Protein AF-A0A962TKM6-F1 (afdb_monomer_lite)

pLDDT: mean 80.72, std 20.03, range [34.34, 98.44]

Radius of gyration: 32.45 Å; chains: 1; bounding box: 77×55×86 Å

Foldseek 3Di:
DDDDDDDDDDDDDDDDPPPPPPVPPPFAFPDKDKAADDDDDDPVSVVDDFGQIKMWTQTPVRDIDIGGDTDDDPDDQQDADPNDGAQFDADPVRHFDADPVGGDGDPDDPPPD

Secondary structure (DSSP, 8-state):
-PPPP---------------------PPEEEEEEE--PPP-SHHHHHS-----EEEEEETTS-EEEEE-----S--TT-EETTEETTB-B-TTSPBPB-SSSB-B-----S--

Structure (mmCIF, N/CA/C/O backbone):
data_AF-A0A962TKM6-F1
#
_entry.id   AF-A0A962TKM6-F1
#
loop_
_atom_site.group_PDB
_atom_site.id
_atom_site.type_symbol
_atom_site.label_atom_id
_atom_site.label_alt_id
_atom_site.label_comp_id
_atom_site.label_asym_id
_atom_site.label_entity_id
_atom_site.label_seq_id
_atom_site.pdbx_PDB_ins_code
_atom_site.Cartn_x
_atom_site.Cartn_y
_atom_site.Cartn_z
_atom_site.occupancy
_atom_site.B_iso_or_equiv
_atom_site.auth_seq_id
_atom_site.auth_comp_id
_atom_site.auth_asym_id
_atom_site.auth_atom_id
_atom_site.pdbx_PDB_model_num
ATOM 1 N N . MET A 1 1 ? 51.481 41.431 -60.046 1.00 43.53 1 MET A N 1
ATOM 2 C CA . MET A 1 1 ? 50.560 40.913 -59.011 1.00 43.53 1 MET A CA 1
ATOM 3 C C . MET A 1 1 ? 49.243 40.653 -59.711 1.00 43.53 1 MET A C 1
ATOM 5 O O . MET A 1 1 ? 48.554 41.592 -60.078 1.00 43.53 1 MET A O 1
ATOM 9 N N . GLU A 1 2 ? 49.013 39.388 -60.039 1.00 35.81 2 GLU A N 1
ATOM 10 C CA . GLU A 1 2 ? 47.956 38.912 -60.935 1.00 35.81 2 GLU A CA 1
ATOM 11 C C . GLU A 1 2 ? 46.601 38.878 -60.207 1.00 35.81 2 GLU A C 1
ATOM 13 O O . GLU A 1 2 ? 46.453 38.165 -59.215 1.00 35.81 2 GLU A O 1
ATOM 18 N N . LEU A 1 3 ? 45.613 39.627 -60.704 1.00 45.03 3 LEU A N 1
ATOM 19 C CA . LEU A 1 3 ? 44.207 39.529 -60.301 1.00 45.03 3 LEU A CA 1
ATOM 20 C C . LEU A 1 3 ? 43.500 38.542 -61.240 1.00 45.03 3 LEU A C 1
ATOM 22 O O . LEU A 1 3 ? 43.422 38.780 -62.443 1.00 45.03 3 LEU A O 1
ATOM 26 N N . LYS A 1 4 ? 42.978 37.441 -60.692 1.00 41.25 4 LYS A N 1
ATOM 27 C CA . LYS A 1 4 ? 42.159 36.464 -61.426 1.00 41.25 4 LYS A CA 1
ATOM 28 C C . LYS A 1 4 ? 40.671 36.653 -61.105 1.00 41.25 4 LYS A C 1
ATOM 30 O O . LYS A 1 4 ? 40.328 36.670 -59.924 1.00 41.25 4 LYS A O 1
ATOM 35 N N . PRO A 1 5 ? 39.791 36.756 -62.117 1.00 54.47 5 PRO A N 1
ATOM 36 C CA . PRO A 1 5 ? 38.346 36.658 -61.946 1.00 54.47 5 PRO A CA 1
ATOM 37 C C . PRO A 1 5 ? 37.843 35.218 -62.176 1.00 54.47 5 PRO A C 1
ATOM 39 O O . PRO A 1 5 ? 38.578 34.381 -62.702 1.00 54.47 5 PRO A O 1
ATOM 42 N N . LEU A 1 6 ? 36.545 35.010 -61.893 1.00 48.59 6 LEU A N 1
ATOM 43 C CA . LEU A 1 6 ? 35.705 33.843 -62.244 1.00 48.59 6 LEU A CA 1
ATOM 44 C C . LEU A 1 6 ? 35.869 32.652 -61.259 1.00 48.59 6 LEU A C 1
ATOM 46 O O . LEU A 1 6 ? 36.981 32.269 -60.930 1.00 48.59 6 LEU A O 1
ATOM 50 N N . ILE A 1 7 ? 34.832 32.009 -60.704 1.00 47.47 7 ILE A N 1
ATOM 51 C CA . ILE A 1 7 ? 33.655 31.396 -61.341 1.00 47.47 7 ILE A CA 1
ATOM 52 C C . ILE A 1 7 ? 32.531 31.219 -60.296 1.00 47.47 7 ILE A C 1
ATOM 54 O O . ILE A 1 7 ? 32.763 30.701 -59.206 1.00 47.47 7 ILE A O 1
ATOM 58 N N . ILE A 1 8 ? 31.302 31.593 -60.667 1.00 49.00 8 ILE A N 1
ATOM 59 C CA . ILE A 1 8 ? 30.056 31.134 -60.033 1.00 49.00 8 ILE A CA 1
ATOM 60 C C . ILE A 1 8 ? 29.766 29.724 -60.558 1.00 49.00 8 ILE A C 1
ATOM 62 O O . ILE A 1 8 ? 29.657 29.545 -61.769 1.00 49.00 8 ILE A O 1
ATOM 66 N N . ALA A 1 9 ? 29.591 28.742 -59.672 1.00 49.03 9 ALA A N 1
ATOM 67 C CA . ALA A 1 9 ? 28.995 27.454 -60.022 1.00 49.03 9 ALA A CA 1
ATOM 68 C C . ALA A 1 9 ? 28.005 27.003 -58.938 1.00 49.03 9 ALA A C 1
ATOM 70 O O . ALA A 1 9 ? 28.359 26.728 -57.794 1.00 49.03 9 ALA A O 1
ATOM 71 N N . LEU A 1 10 ? 26.743 26.972 -59.352 1.00 48.50 10 LEU A N 1
ATOM 72 C CA . LEU A 1 10 ? 25.558 26.463 -58.678 1.00 48.50 10 LEU A CA 1
ATOM 73 C C . LEU A 1 10 ? 25.629 24.928 -58.569 1.00 48.50 10 LEU A C 1
ATOM 75 O O . LEU A 1 10 ? 25.803 24.254 -59.582 1.00 48.50 10 LEU A O 1
ATOM 79 N N . SER A 1 11 ? 25.442 24.357 -57.378 1.00 44.22 11 SER A N 1
ATOM 80 C CA . SER A 1 11 ? 25.033 22.950 -57.231 1.00 44.22 11 SER A CA 1
ATOM 81 C C . SER A 1 11 ? 24.318 22.718 -55.904 1.00 44.22 11 SER A C 1
ATOM 83 O O . SER A 1 11 ? 24.915 22.589 -54.841 1.00 44.22 11 SER A O 1
ATOM 85 N N . THR A 1 12 ? 22.993 22.722 -56.025 1.00 51.16 12 THR A N 1
ATOM 86 C CA . THR A 1 12 ? 22.023 21.854 -55.348 1.00 51.16 12 THR A CA 1
ATOM 87 C C . THR A 1 12 ? 22.606 20.818 -54.377 1.00 51.16 12 THR A C 1
ATOM 89 O O . THR A 1 12 ? 23.063 19.757 -54.796 1.00 51.16 12 THR A O 1
ATOM 92 N N . ALA A 1 13 ? 22.446 21.055 -53.077 1.00 49.56 13 ALA A N 1
ATOM 93 C CA . ALA A 1 13 ? 22.267 19.972 -52.11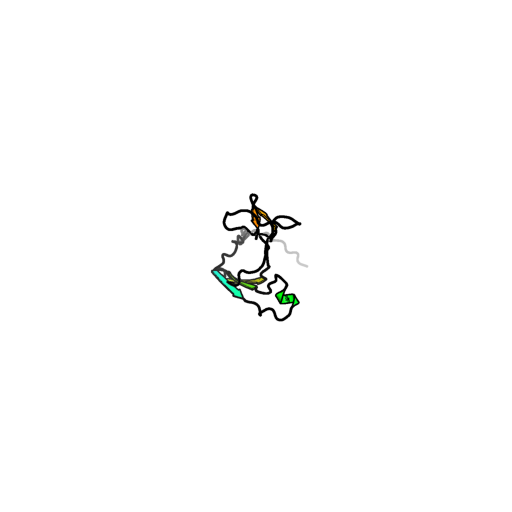8 1.00 49.56 13 ALA A CA 1
ATOM 94 C C . ALA A 1 13 ? 20.870 20.125 -51.518 1.00 49.56 13 ALA A C 1
ATOM 96 O O . ALA A 1 13 ? 20.586 21.011 -50.714 1.00 49.56 13 ALA A O 1
ATOM 97 N N . PHE A 1 14 ? 19.991 19.286 -52.049 1.00 48.16 14 PHE A N 1
ATOM 98 C CA . PHE A 1 14 ? 18.620 19.056 -51.643 1.00 48.16 14 PHE A CA 1
ATOM 99 C C . PHE A 1 14 ? 18.538 18.928 -50.120 1.00 48.16 14 PHE A C 1
ATOM 101 O O . PHE A 1 14 ? 19.276 18.152 -49.509 1.00 48.16 14 PHE A O 1
ATOM 108 N N . GLY A 1 15 ? 17.643 19.711 -49.522 1.00 51.75 15 GLY A N 1
ATOM 109 C CA . GLY A 1 15 ? 17.329 19.614 -48.111 1.00 51.75 15 GLY A CA 1
ATOM 110 C C . GLY A 1 15 ? 16.891 18.197 -47.767 1.00 51.75 15 GLY A C 1
ATOM 111 O O . GLY A 1 15 ? 15.871 17.713 -48.247 1.00 51.75 15 GLY A O 1
ATOM 112 N N . VAL A 1 16 ? 17.647 17.554 -46.889 1.00 51.12 16 VAL A N 1
ATOM 113 C CA . VAL A 1 16 ? 17.089 16.527 -46.023 1.00 51.12 16 VAL A CA 1
ATOM 114 C C . VAL A 1 16 ? 17.210 17.078 -44.616 1.00 51.12 16 VAL A C 1
ATOM 116 O O . VAL A 1 16 ? 18.134 16.774 -43.867 1.00 51.12 16 VAL A O 1
ATOM 119 N N . THR A 1 17 ? 16.260 17.940 -44.259 1.00 54.28 17 THR A N 1
ATOM 120 C CA . THR A 1 17 ? 15.903 18.140 -42.860 1.00 54.28 17 THR A CA 1
ATOM 121 C C . THR A 1 17 ? 15.378 16.789 -42.398 1.00 54.28 17 THR A C 1
ATOM 123 O O . THR A 1 17 ? 14.203 16.472 -42.571 1.00 54.28 17 THR A O 1
ATOM 126 N N . ILE A 1 18 ? 16.266 15.937 -41.883 1.00 54.09 18 ILE A N 1
ATOM 127 C CA . ILE A 1 18 ? 15.866 14.737 -41.163 1.00 54.09 18 ILE A CA 1
ATOM 128 C C . ILE A 1 18 ? 15.227 15.250 -39.871 1.00 54.09 18 ILE A C 1
ATOM 130 O O . ILE A 1 18 ? 15.842 15.274 -38.810 1.00 54.09 18 ILE A O 1
ATOM 134 N N . LEU A 1 19 ? 13.961 15.657 -39.950 1.00 53.19 19 LEU A N 1
ATOM 135 C CA . LEU A 1 19 ? 13.046 15.610 -38.821 1.00 53.19 19 LEU A CA 1
ATOM 136 C C . LEU A 1 19 ? 12.772 14.126 -38.553 1.00 53.19 19 LEU A C 1
ATOM 138 O O . LEU A 1 19 ? 11.646 13.650 -38.656 1.00 53.19 19 LEU A O 1
ATOM 142 N N . SER A 1 20 ? 13.819 13.384 -38.174 1.00 53.31 20 SER A N 1
ATOM 143 C CA . SER A 1 20 ? 13.659 12.211 -37.329 1.00 53.31 20 SER A CA 1
ATOM 144 C C . SER A 1 20 ? 13.248 12.757 -35.974 1.00 53.31 20 SER A C 1
ATOM 146 O O . SER A 1 20 ? 14.015 12.781 -35.015 1.00 53.31 20 SER A O 1
ATOM 148 N N . SER A 1 21 ? 12.000 13.213 -35.903 1.00 52.25 21 SER A N 1
ATOM 149 C CA . SER A 1 21 ? 11.238 12.972 -34.705 1.00 52.25 21 SER A CA 1
ATOM 150 C C . SER A 1 21 ? 11.265 11.455 -34.567 1.00 52.25 21 SER A C 1
ATOM 152 O O . SER A 1 21 ? 10.508 10.724 -35.201 1.00 52.25 21 SER A O 1
ATOM 154 N N . THR A 1 22 ? 12.220 10.9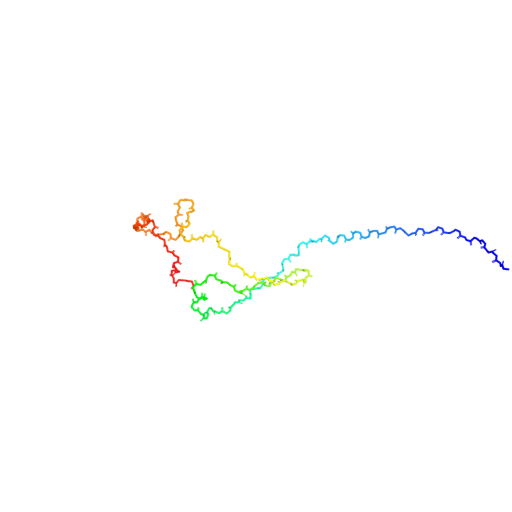53 -33.785 1.00 56.06 22 THR A N 1
ATOM 155 C CA . THR A 1 22 ? 11.963 9.737 -33.036 1.00 56.06 22 THR A CA 1
ATOM 156 C C . THR A 1 22 ? 10.718 10.099 -32.258 1.00 56.06 22 THR A C 1
ATOM 158 O O . THR A 1 22 ? 10.785 10.777 -31.234 1.00 56.06 22 THR A O 1
ATOM 161 N N . ALA A 1 23 ? 9.555 9.775 -32.831 1.00 52.06 23 ALA A N 1
ATOM 162 C CA . ALA A 1 23 ? 8.324 9.712 -32.089 1.00 52.06 23 ALA A CA 1
ATOM 163 C C . ALA A 1 23 ? 8.729 8.931 -30.849 1.00 52.06 23 ALA A C 1
ATOM 165 O O . ALA A 1 23 ? 9.168 7.782 -30.960 1.00 52.06 23 ALA A O 1
ATOM 166 N N . CYS A 1 24 ? 8.761 9.620 -29.709 1.00 53.62 24 CYS A N 1
ATOM 167 C CA . CYS A 1 24 ? 9.113 9.045 -28.427 1.00 53.62 24 CYS A CA 1
ATOM 168 C C . CYS A 1 24 ? 7.944 8.127 -28.083 1.00 53.62 24 CYS A C 1
ATOM 170 O O . CYS A 1 24 ? 7.063 8.460 -27.294 1.00 53.62 24 CYS A O 1
ATOM 172 N N . ALA A 1 25 ? 7.856 7.012 -28.807 1.00 57.94 25 ALA A N 1
ATOM 173 C CA . ALA A 1 25 ? 6.915 5.958 -28.565 1.00 57.94 25 ALA A CA 1
ATOM 174 C C . ALA A 1 25 ? 7.266 5.491 -27.165 1.00 57.94 25 ALA A C 1
ATOM 176 O O . ALA A 1 25 ? 8.369 4.994 -26.923 1.00 57.94 25 ALA A O 1
ATOM 177 N N . LYS A 1 26 ? 6.361 5.777 -26.226 1.00 62.31 26 LYS A N 1
ATOM 178 C CA . LYS A 1 26 ? 6.508 5.415 -24.822 1.00 62.31 26 LYS A CA 1
ATOM 179 C C . LYS A 1 26 ? 6.935 3.955 -24.778 1.00 62.31 26 LYS A C 1
ATOM 181 O O . LYS A 1 26 ? 6.192 3.093 -25.245 1.00 62.31 26 LYS A O 1
ATOM 186 N N . SER A 1 27 ? 8.161 3.697 -24.316 1.00 77.44 27 SER A N 1
ATOM 187 C CA . SER A 1 27 ? 8.736 2.363 -24.433 1.00 77.44 27 SER A CA 1
ATOM 188 C C . SER A 1 27 ? 7.840 1.391 -23.678 1.00 77.44 27 SER A C 1
ATOM 190 O O . SER A 1 27 ? 7.607 1.548 -22.480 1.00 77.44 27 SER A O 1
ATOM 192 N N . THR A 1 28 ? 7.271 0.426 -24.393 1.00 91.62 28 THR A N 1
ATOM 193 C CA . THR A 1 28 ? 6.372 -0.564 -23.802 1.00 91.62 28 THR A CA 1
ATOM 194 C C . THR A 1 28 ? 7.182 -1.483 -22.898 1.00 91.62 28 THR A C 1
ATOM 196 O O . THR A 1 28 ? 8.263 -1.938 -23.288 1.00 91.62 28 THR A O 1
ATOM 199 N N . ALA A 1 29 ? 6.682 -1.740 -21.689 1.00 93.81 29 ALA A N 1
ATOM 200 C CA . ALA A 1 29 ? 7.300 -2.702 -20.786 1.00 93.81 29 ALA A CA 1
ATOM 201 C C . ALA A 1 29 ? 7.329 -4.090 -21.450 1.00 93.81 29 ALA A C 1
ATOM 203 O O . ALA A 1 29 ? 6.360 -4.519 -22.077 1.00 93.81 29 ALA A O 1
ATOM 204 N N . ASN A 1 30 ? 8.470 -4.760 -21.348 1.00 95.69 30 ASN A N 1
ATOM 205 C CA . ASN A 1 30 ? 8.664 -6.140 -21.771 1.00 95.69 30 ASN A CA 1
ATOM 206 C C . ASN A 1 30 ? 8.585 -7.087 -20.572 1.00 95.69 30 ASN A C 1
ATOM 208 O O . ASN A 1 30 ? 7.879 -8.086 -20.631 1.00 95.69 30 ASN A O 1
ATOM 212 N N . SER A 1 31 ? 9.279 -6.750 -19.482 1.00 96.94 31 SER A N 1
ATOM 213 C CA . SER A 1 31 ? 9.203 -7.473 -18.214 1.00 96.94 31 SER A CA 1
ATOM 214 C C . SER A 1 31 ? 9.286 -6.519 -17.025 1.00 96.94 31 SER A C 1
ATOM 216 O O . SER A 1 31 ? 9.808 -5.404 -17.129 1.00 96.94 31 SER A O 1
ATOM 218 N N . VAL A 1 32 ? 8.746 -6.976 -15.899 1.00 97.31 32 VAL A N 1
ATOM 219 C CA . VAL A 1 32 ? 8.735 -6.269 -14.619 1.00 97.31 32 VAL A CA 1
ATOM 220 C C . VAL A 1 32 ? 9.245 -7.238 -13.559 1.00 97.31 32 VAL A C 1
ATOM 222 O O . VAL A 1 32 ? 8.749 -8.357 -13.462 1.00 97.31 32 VAL A O 1
ATOM 225 N N . GLU A 1 33 ? 10.248 -6.820 -12.798 1.00 98.12 33 GLU A N 1
ATOM 226 C CA . GLU A 1 33 ? 10.885 -7.603 -11.741 1.00 98.12 33 GLU A CA 1
ATOM 227 C C . GLU A 1 33 ? 10.775 -6.844 -10.416 1.00 98.12 33 GLU A C 1
ATOM 229 O O . GLU A 1 33 ? 11.123 -5.662 -10.339 1.00 98.12 33 GLU A O 1
ATOM 234 N N . PHE A 1 34 ? 10.276 -7.520 -9.381 1.00 98.06 34 PHE A N 1
ATOM 235 C CA . PHE A 1 34 ? 10.211 -6.980 -8.027 1.00 98.06 34 PHE A CA 1
ATOM 236 C C . PHE A 1 34 ? 11.540 -7.206 -7.310 1.00 98.06 34 PHE A C 1
ATOM 238 O O . PHE A 1 34 ? 12.040 -8.328 -7.245 1.00 98.06 34 PHE A O 1
ATOM 245 N N . ILE A 1 35 ? 12.087 -6.136 -6.746 1.00 98.25 35 ILE A N 1
ATOM 246 C CA . ILE A 1 35 ? 13.285 -6.158 -5.917 1.00 98.25 35 ILE A CA 1
ATOM 247 C C . ILE A 1 35 ? 12.813 -5.900 -4.490 1.00 98.25 35 ILE A C 1
ATOM 249 O O . ILE A 1 35 ? 12.415 -4.785 -4.155 1.00 98.25 35 ILE A O 1
ATOM 253 N N . GLY A 1 36 ? 12.815 -6.950 -3.669 1.00 96.81 36 GLY A N 1
ATOM 254 C CA . GLY A 1 36 ? 12.334 -6.883 -2.291 1.00 96.81 36 GLY A CA 1
ATOM 255 C C . GLY A 1 36 ? 13.166 -5.978 -1.382 1.00 96.81 36 GLY A C 1
ATOM 256 O O . GLY A 1 36 ? 14.172 -5.394 -1.782 1.00 96.81 36 GLY A O 1
ATOM 257 N N . MET A 1 37 ? 12.744 -5.905 -0.125 1.00 95.69 37 MET A N 1
ATOM 258 C CA . MET A 1 37 ? 13.444 -5.201 0.948 1.00 95.69 37 MET A CA 1
ATOM 259 C C . MET A 1 37 ? 13.754 -6.157 2.108 1.00 95.69 37 MET A C 1
ATOM 261 O O . MET A 1 37 ? 13.089 -7.188 2.235 1.00 95.69 37 MET A O 1
ATOM 265 N N . PRO A 1 38 ? 14.735 -5.837 2.968 1.00 95.75 38 PRO A N 1
ATOM 266 C CA . PRO A 1 38 ? 14.937 -6.553 4.222 1.00 95.75 38 PRO A CA 1
ATOM 267 C C . PRO A 1 38 ? 13.705 -6.475 5.132 1.00 95.75 38 PRO A C 1
ATOM 269 O O . PRO A 1 38 ? 12.940 -5.511 5.078 1.00 95.75 38 PRO A O 1
ATOM 272 N N . ALA A 1 39 ? 13.546 -7.470 6.004 1.00 93.69 39 ALA A N 1
ATOM 273 C CA . ALA A 1 39 ? 12.522 -7.425 7.041 1.00 93.69 39 ALA A CA 1
ATOM 274 C C . ALA A 1 39 ? 12.793 -6.274 8.040 1.00 93.69 39 ALA A C 1
ATOM 276 O O . ALA A 1 39 ? 13.961 -6.029 8.361 1.00 93.69 39 ALA A O 1
ATOM 277 N N . PRO A 1 40 ? 11.744 -5.616 8.574 1.00 93.12 40 PRO A N 1
ATOM 278 C CA . PRO A 1 40 ? 11.869 -4.606 9.623 1.00 93.12 40 PRO A CA 1
ATOM 279 C C . PRO A 1 40 ? 12.662 -5.119 10.828 1.00 93.12 40 PRO A C 1
ATOM 281 O O . PRO A 1 40 ? 12.341 -6.155 11.420 1.00 93.12 40 PRO A O 1
ATOM 284 N N . SER A 1 41 ? 13.691 -4.376 11.216 1.00 94.75 41 SER A N 1
ATOM 285 C CA . SER A 1 41 ? 14.653 -4.769 12.247 1.00 94.75 41 SER A CA 1
ATOM 286 C C . SER A 1 41 ? 14.464 -4.013 13.563 1.00 94.75 41 SER A C 1
ATOM 288 O O . SER A 1 41 ? 14.745 -4.558 14.631 1.00 94.75 41 SER A O 1
ATOM 290 N N . SER A 1 42 ? 13.932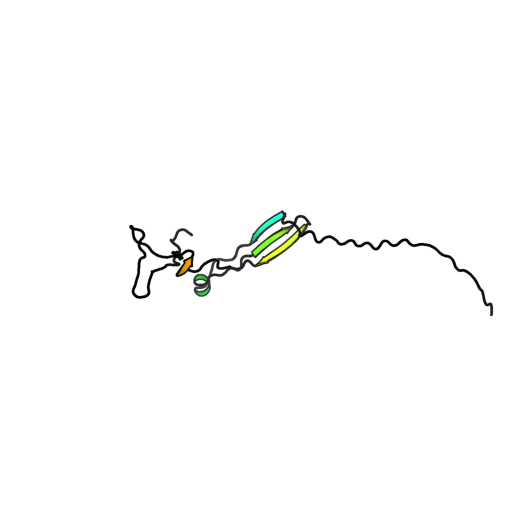 -2.789 13.511 1.00 94.12 42 SER A N 1
ATOM 291 C CA . SER A 1 42 ? 13.698 -1.943 14.687 1.00 94.12 42 SER A CA 1
ATOM 292 C C . SER A 1 42 ? 12.218 -1.849 15.066 1.00 94.12 42 SER A C 1
ATOM 294 O O . SER A 1 42 ? 11.333 -2.129 14.261 1.00 94.12 42 SER A O 1
ATOM 296 N N . ALA A 1 43 ? 11.930 -1.433 16.304 1.00 92.38 43 ALA A N 1
ATOM 297 C CA . ALA A 1 43 ? 10.555 -1.168 16.735 1.00 92.38 43 ALA A CA 1
ATOM 298 C C . ALA A 1 43 ? 9.897 -0.063 15.893 1.00 92.38 43 ALA A C 1
ATOM 300 O O . ALA A 1 43 ? 8.737 -0.197 15.525 1.00 92.38 43 ALA A O 1
ATOM 301 N N . ASN A 1 44 ? 10.654 0.981 15.539 1.00 91.62 44 ASN A N 1
ATOM 302 C CA . ASN A 1 44 ? 10.171 2.061 14.682 1.00 91.62 44 ASN A CA 1
ATOM 303 C C . ASN A 1 44 ? 9.808 1.551 13.287 1.00 91.62 44 ASN A C 1
ATOM 305 O O . ASN A 1 44 ? 8.727 1.853 12.807 1.00 91.62 44 ASN A O 1
ATOM 309 N N . GLU A 1 45 ? 10.665 0.737 12.668 1.00 90.75 45 GLU A N 1
ATOM 310 C CA . GLU A 1 45 ? 10.362 0.125 11.368 1.00 90.75 45 GLU A CA 1
ATOM 311 C C . GLU A 1 45 ? 9.139 -0.800 11.448 1.00 90.75 45 GLU A C 1
ATOM 313 O O . GLU A 1 45 ? 8.319 -0.818 10.542 1.00 90.75 45 GLU A O 1
ATOM 318 N N . LYS A 1 46 ? 8.973 -1.555 12.539 1.00 88.75 46 LYS A N 1
ATOM 319 C CA . LYS A 1 46 ? 7.801 -2.427 12.727 1.00 88.75 46 LYS A CA 1
ATOM 320 C C . LYS A 1 46 ? 6.495 -1.665 12.960 1.00 88.75 46 LYS A C 1
ATOM 322 O O . LYS A 1 46 ? 5.434 -2.236 12.736 1.00 88.75 46 LYS A O 1
ATOM 327 N N . ALA A 1 47 ? 6.572 -0.436 13.460 1.00 86.94 47 ALA A N 1
ATOM 328 C CA . ALA A 1 47 ? 5.417 0.404 13.761 1.00 86.94 47 ALA A CA 1
ATOM 329 C C . ALA A 1 47 ? 5.068 1.379 12.624 1.00 86.94 47 ALA A C 1
ATOM 331 O O . ALA A 1 47 ? 4.061 2.075 12.721 1.00 86.94 47 ALA A O 1
ATOM 332 N N . ASP A 1 48 ? 5.897 1.454 11.582 1.00 87.75 48 ASP A N 1
ATOM 333 C CA . ASP A 1 48 ? 5.716 2.372 10.463 1.00 87.75 48 ASP A CA 1
ATOM 334 C C . ASP A 1 48 ? 5.255 1.636 9.203 1.00 87.75 48 ASP A C 1
ATOM 336 O O . ASP A 1 48 ? 5.609 0.481 8.953 1.00 87.75 48 ASP A O 1
ATOM 340 N N . ILE A 1 49 ? 4.486 2.333 8.372 1.00 87.12 49 ILE A N 1
ATOM 341 C CA . ILE A 1 49 ? 4.050 1.824 7.076 1.00 87.12 49 ILE A CA 1
ATOM 342 C C . ILE A 1 49 ? 5.028 2.340 6.020 1.00 87.12 49 ILE A C 1
ATOM 344 O O . ILE A 1 49 ? 4.870 3.434 5.475 1.00 87.12 49 ILE A O 1
ATOM 348 N N . TYR A 1 50 ? 6.051 1.540 5.715 1.00 89.75 50 TYR A N 1
ATOM 349 C CA . TYR A 1 50 ? 7.127 1.935 4.807 1.00 89.75 50 TYR A CA 1
ATOM 350 C C . TYR A 1 50 ? 7.506 0.836 3.812 1.00 89.75 50 TYR A C 1
ATOM 352 O O . TYR A 1 50 ? 7.196 -0.344 3.976 1.00 89.75 50 TYR A O 1
ATOM 360 N N . THR A 1 51 ? 8.216 1.232 2.757 1.00 94.12 51 THR A N 1
ATOM 361 C CA . THR A 1 51 ? 8.904 0.290 1.880 1.00 94.12 51 THR A CA 1
ATOM 362 C C . THR A 1 51 ? 10.188 0.896 1.329 1.00 94.12 51 THR A C 1
ATOM 364 O O . THR A 1 51 ? 10.247 2.087 1.029 1.00 94.12 51 THR A O 1
ATOM 367 N N . THR A 1 52 ? 11.219 0.066 1.197 1.00 95.44 52 THR A N 1
ATOM 368 C CA . THR A 1 52 ? 12.442 0.364 0.431 1.00 95.44 52 THR A CA 1
ATOM 369 C C . THR A 1 52 ? 12.593 -0.572 -0.769 1.00 95.44 52 THR A C 1
ATOM 371 O O . THR A 1 52 ? 13.646 -0.621 -1.406 1.00 95.44 52 THR A O 1
ATOM 374 N N . ALA A 1 53 ? 11.538 -1.336 -1.076 1.00 97.62 53 ALA A N 1
ATOM 375 C CA . ALA A 1 53 ? 11.502 -2.212 -2.229 1.00 97.62 53 ALA A CA 1
ATOM 376 C C . ALA A 1 53 ? 11.508 -1.389 -3.523 1.00 97.62 53 ALA A C 1
ATOM 378 O O . ALA A 1 53 ? 11.084 -0.233 -3.572 1.00 97.62 53 ALA A O 1
ATOM 379 N N . GLN A 1 54 ? 11.981 -2.006 -4.593 1.00 98.44 54 GLN A N 1
ATOM 380 C CA . GLN A 1 54 ? 12.101 -1.388 -5.903 1.00 98.44 54 GLN A CA 1
ATOM 381 C C . GLN A 1 54 ? 11.433 -2.266 -6.958 1.00 98.44 54 GLN A C 1
ATOM 383 O O . GLN A 1 54 ? 11.181 -3.455 -6.763 1.00 98.44 54 GLN A O 1
ATOM 388 N N . VAL A 1 55 ? 11.174 -1.680 -8.119 1.00 98.00 55 VAL A N 1
ATOM 389 C CA . VAL A 1 55 ? 10.753 -2.411 -9.309 1.00 98.00 55 VAL A CA 1
ATOM 390 C C . VAL A 1 55 ? 11.686 -2.093 -10.463 1.00 98.00 55 VAL A C 1
ATOM 392 O O . VAL A 1 55 ? 11.996 -0.934 -10.744 1.00 98.00 55 VAL A O 1
ATOM 395 N N . LYS A 1 56 ? 12.127 -3.132 -11.161 1.00 98.06 56 LYS A N 1
ATOM 396 C CA . LYS A 1 56 ? 12.917 -3.020 -12.380 1.00 98.06 56 LYS A CA 1
ATOM 397 C C . LYS A 1 56 ? 12.031 -3.320 -13.577 1.00 98.06 56 LYS A C 1
ATOM 399 O O . LYS A 1 56 ? 11.428 -4.384 -13.669 1.00 98.06 56 LYS A O 1
ATOM 404 N N . ILE A 1 57 ? 11.977 -2.383 -14.515 1.00 97.50 57 ILE A N 1
ATOM 405 C CA . ILE A 1 57 ? 11.242 -2.520 -15.771 1.00 97.50 57 ILE A CA 1
ATOM 406 C C . ILE A 1 57 ? 12.253 -2.632 -16.904 1.00 97.50 57 ILE A C 1
ATOM 408 O O . ILE A 1 57 ? 13.042 -1.711 -17.133 1.00 97.50 57 ILE A O 1
ATOM 412 N N . VAL A 1 58 ? 12.203 -3.749 -17.627 1.00 96.69 58 VAL A N 1
ATOM 413 C CA . VAL A 1 58 ? 12.906 -3.917 -18.901 1.00 96.69 58 VAL A CA 1
ATOM 414 C C . VAL A 1 58 ? 11.915 -3.609 -20.009 1.00 96.69 58 VAL A C 1
ATOM 416 O O . VAL A 1 58 ? 10.819 -4.164 -20.052 1.00 96.69 58 VAL A O 1
ATOM 419 N N . TYR A 1 59 ? 12.284 -2.714 -20.910 1.00 96.19 59 TYR A N 1
ATOM 420 C CA . TYR A 1 59 ? 11.446 -2.251 -22.004 1.00 96.19 59 TYR A CA 1
ATOM 421 C C . TYR A 1 59 ? 11.776 -2.979 -23.307 1.00 96.19 59 TYR A C 1
ATOM 423 O O . TYR A 1 59 ? 12.895 -3.443 -23.518 1.00 96.19 59 TYR A O 1
ATOM 431 N N . ARG A 1 60 ? 10.813 -3.035 -24.233 1.00 92.75 60 ARG A N 1
ATOM 432 C CA . ARG A 1 60 ? 10.990 -3.706 -25.536 1.00 92.75 60 ARG A CA 1
ATOM 433 C C . ARG A 1 60 ? 12.080 -3.088 -26.414 1.00 92.75 60 ARG A C 1
ATOM 435 O O . ARG A 1 60 ? 12.598 -3.757 -27.296 1.00 92.75 60 ARG A O 1
ATOM 442 N N . ASN A 1 61 ? 12.441 -1.830 -26.167 1.00 89.06 61 ASN A N 1
ATOM 443 C CA . ASN A 1 61 ? 13.547 -1.151 -26.846 1.00 89.06 61 ASN A CA 1
ATOM 444 C C . ASN A 1 61 ? 14.927 -1.468 -26.231 1.00 89.06 61 ASN A C 1
ATOM 446 O O . ASN A 1 61 ? 15.902 -0.807 -26.573 1.00 89.06 61 ASN A O 1
ATOM 450 N N . GLY A 1 62 ? 15.005 -2.418 -25.293 1.00 89.12 62 GLY A N 1
ATOM 451 C CA . GLY A 1 62 ? 16.230 -2.795 -24.583 1.00 89.12 62 GLY A CA 1
ATOM 452 C C . GLY A 1 62 ? 16.582 -1.891 -23.397 1.00 89.12 62 GLY A C 1
ATOM 453 O O . GLY A 1 62 ? 17.498 -2.205 -22.642 1.00 89.12 62 GLY A O 1
ATOM 454 N N . GLY A 1 63 ? 15.856 -0.787 -23.188 1.00 93.50 63 GLY A N 1
ATOM 455 C CA . GLY A 1 63 ? 16.059 0.082 -22.033 1.00 93.50 63 GLY A CA 1
ATOM 456 C C . GLY A 1 63 ? 15.688 -0.614 -20.723 1.00 93.50 63 GLY A C 1
ATOM 457 O O . GLY A 1 63 ? 14.758 -1.415 -20.677 1.00 93.50 63 GLY A O 1
ATOM 458 N N . THR A 1 64 ? 16.378 -0.271 -19.639 1.00 96.44 64 THR A N 1
ATOM 459 C CA . THR A 1 64 ? 16.036 -0.714 -18.280 1.00 96.44 64 THR A CA 1
ATOM 460 C C . THR A 1 64 ? 15.896 0.500 -17.376 1.00 96.44 64 THR A C 1
AT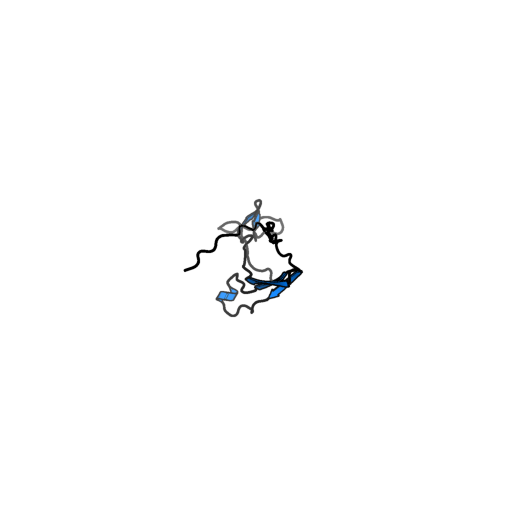OM 462 O O . THR A 1 64 ? 16.699 1.429 -17.462 1.00 96.44 64 THR A O 1
ATOM 465 N N . ARG A 1 65 ? 14.878 0.512 -16.514 1.00 96.81 65 ARG A N 1
ATOM 466 C CA . ARG A 1 65 ? 14.730 1.516 -15.453 1.00 96.81 65 ARG A CA 1
ATOM 467 C C . ARG A 1 65 ? 14.361 0.849 -14.142 1.00 96.81 65 ARG A C 1
ATOM 469 O O . ARG A 1 65 ? 13.594 -0.109 -14.139 1.00 96.81 65 ARG A O 1
ATOM 476 N N . ILE A 1 66 ? 14.900 1.384 -13.057 1.00 97.81 66 ILE A N 1
ATOM 477 C CA . ILE A 1 66 ? 14.569 0.983 -11.694 1.00 97.81 66 ILE A CA 1
ATOM 478 C C . ILE A 1 66 ? 13.806 2.137 -11.051 1.00 97.81 66 ILE A C 1
ATOM 480 O O . ILE A 1 66 ? 14.149 3.301 -11.268 1.00 97.81 66 ILE A O 1
ATOM 484 N N . TYR A 1 67 ? 12.752 1.802 -10.320 1.00 97.25 67 TYR A N 1
ATOM 485 C CA . TYR A 1 67 ? 11.909 2.746 -9.606 1.00 97.25 67 TYR A CA 1
ATOM 486 C C . TYR A 1 67 ? 11.770 2.307 -8.156 1.00 97.25 67 TYR A C 1
ATOM 488 O O . TYR A 1 67 ? 11.502 1.132 -7.897 1.00 97.25 67 TYR A O 1
ATOM 496 N N . ASP A 1 68 ? 11.886 3.257 -7.235 1.00 97.62 68 ASP A N 1
ATOM 497 C CA . ASP A 1 68 ? 11.525 3.040 -5.838 1.00 97.62 68 ASP A CA 1
ATOM 498 C C . ASP A 1 68 ? 10.015 2.855 -5.729 1.00 97.62 68 ASP A C 1
ATOM 500 O O . ASP A 1 68 ? 9.235 3.652 -6.269 1.00 97.62 68 ASP A O 1
ATOM 504 N N . LEU A 1 69 ? 9.598 1.807 -5.023 1.00 96.31 69 LEU A N 1
ATOM 505 C CA . LEU A 1 69 ? 8.209 1.680 -4.624 1.00 96.31 69 LEU A CA 1
ATOM 506 C C . LEU A 1 69 ? 7.933 2.643 -3.478 1.00 96.31 69 LEU A C 1
ATOM 508 O O . LEU A 1 69 ? 8.798 2.963 -2.665 1.00 96.31 69 LEU A O 1
ATOM 512 N N . LYS A 1 70 ? 6.697 3.125 -3.435 1.00 92.81 70 LYS A N 1
ATOM 513 C CA . LYS A 1 70 ? 6.220 4.009 -2.382 1.00 92.81 70 LYS A CA 1
ATOM 514 C C . LYS A 1 70 ? 4.895 3.491 -1.885 1.00 92.81 70 LYS A C 1
ATOM 516 O O . LYS A 1 70 ? 4.055 3.060 -2.677 1.00 92.81 70 LYS A O 1
ATOM 521 N N . TYR A 1 71 ? 4.715 3.559 -0.575 1.00 89.81 71 TYR A N 1
ATOM 522 C CA . TYR A 1 71 ? 3.408 3.339 0.004 1.00 89.81 71 TYR A CA 1
ATOM 523 C C . TYR A 1 71 ? 2.479 4.483 -0.421 1.00 89.81 71 TYR A C 1
ATOM 525 O O . TYR A 1 71 ? 2.781 5.659 -0.214 1.00 89.81 71 TYR A O 1
ATOM 533 N N . HIS A 1 72 ? 1.366 4.129 -1.056 1.00 90.38 72 HIS A N 1
ATOM 534 C CA . HIS A 1 72 ? 0.308 5.052 -1.439 1.00 90.38 72 HIS A CA 1
ATOM 535 C C . HIS A 1 72 ? -0.973 4.612 -0.745 1.00 90.38 72 HIS A C 1
ATOM 537 O O . HIS A 1 72 ? -1.585 3.615 -1.123 1.00 90.38 72 HIS A O 1
ATOM 543 N N . GLN A 1 73 ? -1.365 5.356 0.282 1.00 87.69 73 GLN A N 1
ATOM 544 C CA . GLN A 1 73 ? -2.569 5.062 1.039 1.00 87.69 73 GLN A CA 1
ATOM 545 C C . GLN A 1 73 ? -3.812 5.319 0.182 1.00 87.69 73 GLN A C 1
ATOM 547 O O . GLN A 1 73 ? -4.016 6.430 -0.305 1.00 87.69 73 GLN A O 1
ATOM 552 N N . LEU A 1 74 ? -4.640 4.289 0.009 1.00 88.38 74 LEU A N 1
ATOM 553 C CA . LEU A 1 74 ? -5.918 4.399 -0.703 1.00 88.38 74 LEU A CA 1
ATOM 554 C C . LEU A 1 74 ? -7.071 4.737 0.246 1.00 88.38 74 LEU A C 1
ATOM 556 O O . LEU A 1 74 ? -7.985 5.467 -0.123 1.00 88.38 74 LEU A O 1
ATOM 560 N N . MET A 1 75 ? -7.011 4.214 1.469 1.00 87.56 75 MET A N 1
ATOM 561 C CA . MET A 1 75 ? -7.955 4.472 2.550 1.00 87.56 75 MET A CA 1
ATOM 562 C C . MET A 1 75 ? -7.251 4.286 3.894 1.00 87.56 75 MET A C 1
ATOM 564 O O . MET A 1 75 ? -6.306 3.505 3.995 1.00 87.56 75 MET A O 1
ATOM 568 N N . ALA A 1 76 ? -7.689 5.026 4.906 1.00 89.25 76 ALA A N 1
ATOM 569 C CA . ALA A 1 76 ? -7.311 4.821 6.301 1.00 89.25 76 ALA A CA 1
ATOM 570 C C . ALA A 1 76 ? -8.483 4.224 7.077 1.00 89.25 76 ALA A C 1
ATOM 572 O O . ALA A 1 76 ? -9.640 4.539 6.794 1.00 89.25 76 ALA A O 1
ATOM 573 N N . THR A 1 77 ? -8.177 3.459 8.119 1.00 90.44 77 THR A N 1
ATOM 574 C CA . THR A 1 77 ? -9.134 3.137 9.183 1.00 90.44 77 THR A CA 1
ATOM 575 C C . THR A 1 77 ? -9.815 4.413 9.663 1.00 90.44 77 THR A C 1
ATOM 577 O O . THR A 1 77 ? -9.179 5.465 9.725 1.00 90.44 77 THR A O 1
ATOM 580 N N . THR A 1 78 ? -11.110 4.336 9.971 1.00 90.75 78 THR A N 1
ATOM 581 C CA . THR A 1 78 ? -12.009 5.469 10.287 1.00 90.75 78 THR A CA 1
ATOM 582 C C . THR A 1 78 ? -12.440 6.345 9.106 1.00 90.75 78 THR A C 1
ATOM 584 O O . THR A 1 78 ? -13.345 7.164 9.261 1.00 90.75 78 THR A O 1
ATOM 587 N N . ASN A 1 79 ? -11.865 6.187 7.906 1.00 93.31 79 ASN A N 1
ATOM 588 C CA . ASN A 1 79 ? -12.416 6.860 6.725 1.00 93.31 79 ASN A CA 1
ATOM 589 C C . ASN A 1 79 ? -13.848 6.383 6.465 1.00 93.31 79 ASN A C 1
ATOM 591 O O . ASN A 1 79 ? -14.161 5.213 6.663 1.00 93.31 79 ASN A O 1
ATOM 595 N N . ILE A 1 80 ? -14.699 7.286 5.978 1.00 92.38 80 ILE A N 1
ATOM 596 C CA . ILE A 1 80 ? -16.071 6.962 5.590 1.00 92.38 80 ILE A CA 1
ATOM 597 C C . ILE A 1 80 ? -16.129 6.871 4.068 1.00 92.38 80 ILE A C 1
ATOM 599 O O . ILE A 1 80 ? -15.871 7.855 3.374 1.00 92.38 80 ILE A O 1
ATOM 603 N N . ILE A 1 81 ? -16.498 5.704 3.546 1.00 90.88 81 ILE A N 1
ATOM 604 C CA . ILE A 1 81 ? -16.676 5.458 2.113 1.00 90.88 81 ILE A CA 1
ATOM 605 C C . ILE A 1 81 ? -18.102 4.958 1.909 1.00 90.88 81 ILE A C 1
ATOM 607 O O . ILE A 1 81 ? -18.497 3.951 2.485 1.00 90.88 81 ILE A O 1
ATOM 611 N N . ASN A 1 82 ? -18.900 5.676 1.113 1.00 91.31 82 ASN A N 1
ATOM 612 C CA . ASN A 1 82 ? -20.313 5.349 0.864 1.00 91.31 82 ASN A CA 1
ATOM 613 C C . ASN A 1 82 ? -21.149 5.154 2.148 1.00 91.31 82 ASN A C 1
ATOM 615 O O . ASN A 1 82 ? -22.062 4.336 2.183 1.00 91.31 82 ASN A O 1
ATOM 619 N N . GLY A 1 83 ? -20.828 5.898 3.211 1.00 89.25 83 GLY A N 1
ATOM 620 C CA . GLY A 1 83 ? -21.513 5.803 4.505 1.00 89.25 83 GLY A CA 1
ATOM 621 C C . GLY A 1 83 ? -21.022 4.674 5.417 1.00 89.25 83 GLY A C 1
ATOM 622 O O . GLY A 1 83 ? -21.544 4.541 6.517 1.00 89.25 83 GLY A O 1
ATOM 623 N N . GLN A 1 84 ? -20.018 3.896 5.004 1.00 88.38 84 GLN A N 1
ATOM 624 C CA . GLN A 1 84 ? -19.418 2.832 5.810 1.00 88.38 84 GLN A CA 1
ATOM 625 C C . GLN A 1 84 ? -18.046 3.250 6.341 1.00 88.38 84 GLN A C 1
ATOM 627 O O . GLN A 1 84 ? -17.246 3.837 5.611 1.00 88.38 84 GLN A O 1
ATOM 632 N N . VAL A 1 85 ? -17.770 2.927 7.605 1.00 92.62 85 VAL A N 1
ATOM 633 C CA . VAL A 1 85 ? -16.474 3.175 8.245 1.00 92.62 85 VAL A CA 1
ATOM 634 C C . VAL A 1 85 ? -15.481 2.078 7.855 1.00 92.62 85 VAL A C 1
ATOM 636 O O . VAL A 1 85 ? -15.721 0.894 8.085 1.00 92.62 85 VAL A O 1
ATOM 639 N N . VAL A 1 86 ? -14.342 2.468 7.283 1.00 91.12 86 VAL A N 1
ATOM 640 C CA . VAL A 1 86 ? -13.235 1.562 6.949 1.00 91.12 86 VAL A CA 1
ATOM 641 C C . VAL A 1 86 ? -12.660 0.966 8.232 1.00 91.12 86 VAL A C 1
ATOM 643 O O . VAL A 1 86 ? -12.288 1.700 9.152 1.00 91.12 86 VAL A O 1
ATOM 646 N N . GLY A 1 87 ? -12.594 -0.366 8.279 1.00 90.19 87 GLY A N 1
ATOM 647 C CA . GLY A 1 87 ? -12.199 -1.118 9.472 1.00 90.19 87 GLY A CA 1
ATOM 648 C C . GLY A 1 87 ? -13.252 -1.108 10.583 1.00 90.19 87 GLY A C 1
ATOM 649 O O . GLY A 1 87 ? -12.933 -1.498 11.702 1.00 90.19 87 GLY A O 1
ATOM 650 N N . GLY A 1 88 ? -14.474 -0.634 10.305 1.00 93.00 88 GLY A N 1
ATOM 651 C CA . GLY A 1 88 ? -15.569 -0.583 11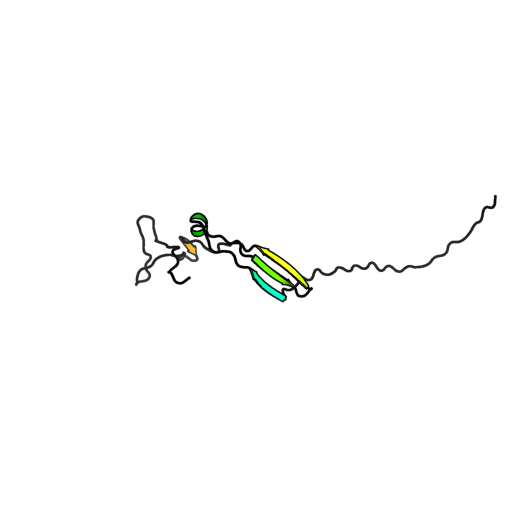.269 1.00 93.00 88 GLY A CA 1
ATOM 652 C C . GLY A 1 88 ? -15.907 -1.966 11.822 1.00 93.00 88 GLY A C 1
ATOM 653 O O . GLY A 1 88 ? -15.949 -2.947 11.080 1.00 93.00 88 GLY A O 1
ATOM 654 N N . LEU A 1 89 ? -16.145 -2.036 13.128 1.00 91.62 89 LEU A N 1
ATOM 655 C CA . LEU A 1 89 ? -16.531 -3.270 13.805 1.00 91.62 89 LEU A CA 1
ATOM 656 C C . LEU A 1 89 ? -18.057 -3.371 13.889 1.00 91.62 89 LEU A C 1
ATOM 658 O O . LEU A 1 89 ? -18.737 -2.373 14.144 1.00 91.62 89 LEU A O 1
ATOM 662 N N . PHE A 1 90 ? -18.579 -4.579 13.693 1.00 92.25 90 PHE A N 1
ATOM 663 C CA . PHE A 1 90 ? -20.011 -4.871 13.679 1.00 92.25 90 PHE A CA 1
ATOM 664 C C . PHE A 1 90 ? -20.319 -6.096 14.545 1.00 92.25 90 PHE A C 1
ATOM 666 O O . PHE A 1 90 ? -19.458 -6.960 14.730 1.00 92.25 90 PHE A O 1
ATOM 673 N N . ASP A 1 91 ? -21.528 -6.155 15.098 1.00 93.06 91 ASP A N 1
ATOM 674 C CA . ASP A 1 91 ? -22.035 -7.344 15.787 1.00 93.06 91 ASP A CA 1
ATOM 675 C C . ASP A 1 91 ? -22.563 -8.406 14.799 1.00 93.06 91 ASP A C 1
ATOM 677 O O . ASP A 1 91 ? -22.443 -8.275 13.580 1.00 93.06 91 ASP A O 1
ATOM 681 N N . SER A 1 92 ? -23.136 -9.494 15.326 1.00 95.50 92 SER A N 1
ATOM 682 C CA . SER A 1 92 ? -23.708 -10.577 14.515 1.00 95.50 92 SER A CA 1
ATOM 683 C C . SER A 1 92 ? -24.937 -10.174 13.697 1.00 95.50 92 SER A C 1
ATOM 685 O O . SER A 1 92 ? -25.311 -10.913 12.790 1.00 95.50 92 SER A O 1
ATOM 687 N N . ASP A 1 93 ? -25.556 -9.040 14.021 1.00 95.62 93 ASP A N 1
ATOM 688 C CA . ASP A 1 93 ? -26.750 -8.504 13.370 1.00 95.62 93 ASP A CA 1
ATOM 689 C C . ASP A 1 93 ? -26.401 -7.336 12.418 1.00 95.62 93 ASP A C 1
ATOM 691 O O . ASP A 1 93 ? -27.290 -6.607 11.981 1.00 95.62 93 ASP A O 1
ATOM 695 N N . GLU A 1 94 ? -25.113 -7.157 12.092 1.00 89.25 94 GLU A N 1
ATOM 696 C CA . GLU A 1 94 ? -24.562 -6.080 11.252 1.00 89.25 94 GLU A CA 1
ATOM 697 C C . GLU A 1 94 ? -24.747 -4.658 11.819 1.00 89.25 94 GLU A C 1
ATOM 699 O O . GLU A 1 94 ? -24.617 -3.668 11.091 1.00 89.25 94 GLU A O 1
ATOM 704 N N . ASN A 1 95 ? -24.983 -4.510 13.127 1.00 94.50 95 ASN A N 1
ATOM 705 C CA . ASN A 1 95 ? -25.017 -3.186 13.746 1.00 94.50 95 ASN A CA 1
ATOM 706 C C . ASN A 1 95 ? -23.599 -2.706 14.091 1.00 94.50 95 ASN A C 1
ATOM 708 O O . ASN A 1 95 ? -22.799 -3.483 14.622 1.00 94.50 95 ASN A O 1
ATOM 712 N N . PRO A 1 96 ? -23.273 -1.420 13.852 1.00 93.50 96 PRO A N 1
ATOM 713 C CA . PRO A 1 96 ? -22.016 -0.827 14.290 1.00 93.50 96 PRO A CA 1
ATOM 714 C C . PRO A 1 96 ? -21.784 -0.979 15.794 1.00 93.50 96 PRO A C 1
ATOM 716 O O . PRO A 1 96 ? -22.609 -0.549 16.606 1.00 93.50 96 PRO A O 1
ATOM 719 N N . LEU A 1 97 ? -20.619 -1.503 16.172 1.00 94.62 97 LEU A N 1
ATOM 720 C CA . LEU A 1 97 ? -20.157 -1.444 17.554 1.00 94.62 97 LEU A CA 1
ATOM 721 C C . LEU A 1 97 ? -19.687 -0.022 17.857 1.00 94.62 97 LEU A C 1
ATOM 723 O O . LEU A 1 97 ? -18.826 0.510 17.158 1.00 94.62 97 LEU A O 1
ATOM 727 N N . ASN A 1 98 ? -20.249 0.591 18.899 1.00 95.44 98 ASN A N 1
ATOM 728 C CA . ASN A 1 98 ? -19.920 1.953 19.310 1.00 95.44 98 ASN A CA 1
ATOM 729 C C . ASN A 1 98 ? -19.331 1.976 20.724 1.00 95.44 98 ASN A C 1
ATOM 731 O O . ASN A 1 98 ? -19.786 1.238 21.601 1.00 95.44 98 ASN A O 1
ATOM 735 N N . ASP A 1 99 ? -18.378 2.872 20.957 1.00 92.31 99 ASP A N 1
ATOM 736 C CA . ASP A 1 99 ? -17.916 3.254 22.288 1.00 92.31 99 ASP A CA 1
ATOM 737 C C . ASP A 1 99 ? -18.333 4.702 22.622 1.00 92.31 99 ASP A C 1
ATOM 739 O O . ASP A 1 99 ? -19.276 5.249 22.045 1.00 92.31 99 ASP A O 1
ATOM 743 N N . ARG A 1 100 ? -17.674 5.323 23.609 1.00 95.25 100 ARG A N 1
ATOM 744 C CA . ARG A 1 100 ? -17.972 6.707 24.020 1.00 95.25 100 ARG A CA 1
ATOM 745 C C . ARG A 1 100 ? -17.626 7.752 22.948 1.00 95.25 100 ARG A C 1
ATOM 747 O O . ARG A 1 100 ? -18.144 8.862 23.029 1.00 95.25 100 ARG A O 1
ATOM 754 N N . ASP A 1 101 ? -16.752 7.405 22.009 1.00 90.00 101 ASP A N 1
ATOM 755 C CA . ASP A 1 101 ? -16.179 8.282 20.990 1.00 90.00 101 ASP A CA 1
ATOM 756 C C . ASP A 1 101 ? -16.790 8.026 19.595 1.00 90.00 101 ASP A C 1
ATOM 758 O O . ASP A 1 101 ? -16.607 8.834 18.684 1.00 90.00 101 ASP A O 1
ATOM 762 N N . GLY A 1 102 ? -17.580 6.956 19.429 1.00 91.12 102 GLY A N 1
ATOM 763 C CA . GLY A 1 102 ? -18.363 6.671 18.221 1.00 91.12 102 GLY A CA 1
ATOM 764 C C . GLY A 1 102 ? -18.210 5.231 17.737 1.00 91.12 102 GLY A C 1
ATOM 765 O O . GLY A 1 102 ? -17.937 4.334 18.532 1.00 91.12 102 GLY A O 1
ATOM 766 N N . GLN A 1 103 ? -18.405 5.000 16.432 1.00 94.62 103 GLN A N 1
ATOM 767 C CA . GLN A 1 103 ? -18.218 3.673 15.840 1.00 94.62 103 GLN A CA 1
ATOM 768 C C . GLN A 1 103 ? -16.759 3.240 15.974 1.00 94.62 103 GLN A C 1
ATOM 770 O O . GLN A 1 103 ? -15.847 3.920 15.502 1.00 94.62 103 GLN A O 1
ATOM 775 N N . MET A 1 104 ? -16.554 2.075 16.578 1.00 93.69 104 MET A N 1
ATOM 776 C CA . MET A 1 104 ? -15.244 1.466 16.729 1.00 93.69 104 MET A CA 1
ATOM 777 C C . MET A 1 104 ? -14.725 0.988 15.372 1.00 93.69 104 MET A C 1
ATOM 779 O O . MET A 1 104 ? -15.472 0.430 14.564 1.00 93.69 104 MET A O 1
ATOM 783 N N . ALA A 1 105 ? -13.425 1.158 15.145 1.00 92.81 105 ALA A N 1
ATOM 784 C CA . ALA A 1 105 ? -12.732 0.641 13.974 1.00 92.81 105 ALA A CA 1
ATOM 785 C C . ALA A 1 105 ? -11.353 0.093 14.361 1.00 92.81 105 ALA A C 1
ATOM 787 O O . ALA A 1 105 ? -10.753 0.556 15.331 1.00 92.81 105 ALA A O 1
ATOM 788 N N . SER A 1 106 ? -10.847 -0.885 13.611 1.00 88.25 106 SER A N 1
ATOM 789 C CA . SER A 1 106 ? -9.535 -1.491 13.847 1.00 88.25 106 SER A CA 1
ATOM 790 C C . SER A 1 106 ? -8.710 -1.554 12.566 1.00 88.25 106 SER A C 1
ATOM 792 O O . SER A 1 106 ? -9.222 -1.894 11.502 1.00 88.25 106 SER A O 1
ATOM 794 N N . ASP A 1 107 ? -7.427 -1.214 12.683 1.00 82.31 107 ASP A N 1
ATOM 795 C CA . ASP A 1 107 ? -6.390 -1.437 11.673 1.00 82.31 107 ASP A CA 1
ATOM 796 C C . ASP A 1 107 ? -5.561 -2.700 11.961 1.00 82.31 107 ASP A C 1
ATOM 798 O O . ASP A 1 107 ? -4.577 -2.963 11.268 1.00 82.31 107 ASP A O 1
ATOM 802 N N . ALA A 1 108 ? -5.944 -3.478 12.983 1.00 72.25 108 ALA A N 1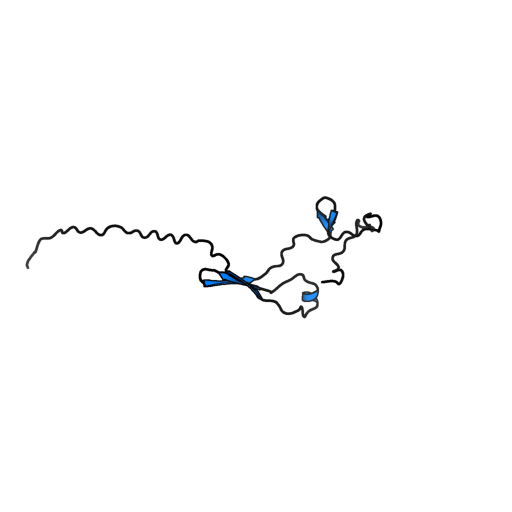
ATOM 803 C CA . ALA A 1 108 ? -5.218 -4.673 13.367 1.00 72.25 108 ALA A CA 1
ATOM 804 C C . ALA A 1 108 ? -5.270 -5.692 12.218 1.00 72.25 108 ALA A C 1
ATOM 806 O O . ALA A 1 108 ? -6.365 -6.055 11.776 1.00 72.25 108 ALA A O 1
ATOM 807 N N . PRO A 1 109 ? -4.114 -6.186 11.739 1.00 63.06 109 PRO A N 1
ATOM 808 C CA . PRO A 1 109 ? -4.104 -7.275 10.781 1.00 63.06 109 PRO A CA 1
ATOM 809 C C . PRO A 1 109 ? -4.756 -8.487 11.447 1.00 63.06 109 PRO A C 1
ATOM 811 O O . PRO A 1 109 ? -4.375 -8.870 12.555 1.00 63.06 109 PRO A O 1
ATOM 814 N N . ASP A 1 110 ? -5.720 -9.113 10.778 1.00 54.09 110 ASP A N 1
ATOM 815 C CA . ASP A 1 110 ? -6.475 -10.273 11.277 1.00 54.09 110 ASP A CA 1
ATOM 816 C C . ASP A 1 110 ? -5.636 -11.569 11.373 1.00 54.09 110 ASP A C 1
ATOM 818 O O . ASP A 1 110 ? -6.159 -12.682 11.417 1.00 54.09 110 ASP A O 1
ATOM 822 N N . GLY A 1 111 ? -4.309 -11.433 11.446 1.00 34.44 111 GLY A N 1
ATOM 823 C CA . GLY A 1 111 ? -3.358 -12.522 11.636 1.00 34.44 111 GLY A CA 1
ATOM 824 C C . GLY A 1 111 ? -3.191 -13.440 10.426 1.00 34.44 111 GLY A C 1
ATOM 825 O O . GLY A 1 111 ? -2.512 -14.456 10.557 1.00 34.44 111 GLY A O 1
ATOM 826 N N . SER A 1 112 ? -3.772 -13.103 9.269 1.00 35.28 112 SER A N 1
ATOM 827 C CA . SER A 1 112 ? -3.697 -13.913 8.044 1.00 35.28 112 SER A CA 1
ATOM 828 C C . SER A 1 112 ? -2.791 -13.349 6.933 1.00 35.28 112 SER A C 1
ATOM 830 O O . SER A 1 112 ? -2.762 -13.906 5.836 1.00 35.28 112 SER A O 1
ATOM 832 N N . SER A 1 113 ? -2.042 -12.271 7.202 1.00 34.34 113 SER A N 1
ATOM 833 C CA . SER A 1 113 ? -1.141 -11.610 6.233 1.00 34.34 113 SER A CA 1
ATOM 834 C C . SER A 1 113 ? 0.295 -12.130 6.254 1.00 34.34 113 SER A C 1
ATOM 836 O O . SER A 1 113 ? 0.832 -12.344 7.364 1.00 34.34 113 SER A O 1
#

Sequence (113 aa):
MELKPLIIALSTAFGVTILSSTACAKSTANSVEFIGMPAPSSANEKADIYTTAQVKIVYRNGGTRIYDLKYHQLMATTNIINGQVVGGLFDSDENPLNDRDGQMASDAPDGSS